Protein AF-A0AAV5ICN6-F1 (afdb_monomer)

Structure (mmCIF, N/CA/C/O backbone):
data_AF-A0AAV5ICN6-F1
#
_entry.id   AF-A0AAV5ICN6-F1
#
loop_
_atom_site.group_PDB
_atom_site.id
_atom_site.type_symbol
_atom_site.label_atom_id
_atom_site.label_alt_id
_atom_site.label_comp_id
_atom_site.label_asym_id
_atom_site.label_entity_id
_atom_site.label_seq_id
_atom_site.pdbx_PDB_ins_code
_atom_site.Cartn_x
_atom_site.Cartn_y
_atom_site.Cartn_z
_atom_site.occupancy
_atom_site.B_iso_or_equiv
_atom_site.auth_seq_id
_atom_site.auth_comp_id
_atom_site.auth_asym_id
_atom_site.auth_atom_id
_atom_site.pdbx_PDB_model_num
ATOM 1 N N . MET A 1 1 ? -4.752 30.643 5.770 1.00 39.03 1 MET A N 1
ATOM 2 C CA . MET A 1 1 ? -5.303 29.939 6.946 1.00 39.03 1 MET A CA 1
ATOM 3 C C . MET A 1 1 ? -4.880 28.474 6.846 1.00 39.03 1 MET A C 1
ATOM 5 O O . MET A 1 1 ? -5.682 27.644 6.471 1.00 39.03 1 MET A O 1
ATOM 9 N N . VAL A 1 2 ? -3.585 28.195 7.053 1.00 50.19 2 VAL A N 1
ATOM 10 C CA . VAL A 1 2 ? -2.971 26.847 7.089 1.00 50.19 2 VAL A CA 1
ATOM 11 C C . VAL A 1 2 ? -1.739 26.951 8.000 1.00 50.19 2 VAL A C 1
ATOM 13 O O . VAL A 1 2 ? -0.609 26.936 7.536 1.00 50.19 2 VAL A O 1
ATOM 16 N N . GLU A 1 3 ? -1.948 27.213 9.290 1.00 49.78 3 GLU A N 1
ATOM 17 C CA . GLU A 1 3 ? -0.859 27.206 10.292 1.00 49.78 3 GLU A CA 1
ATOM 18 C C . GLU A 1 3 ? -1.338 26.852 11.714 1.00 49.78 3 GLU A C 1
ATOM 20 O O . GLU A 1 3 ? -0.599 27.017 12.678 1.00 49.78 3 GLU A O 1
ATOM 25 N N . LYS A 1 4 ? -2.567 26.344 11.882 1.00 46.09 4 LYS A N 1
ATOM 26 C CA . LYS A 1 4 ? -3.175 26.140 13.209 1.00 46.09 4 LYS A CA 1
ATOM 27 C C . LYS A 1 4 ? -3.494 24.691 13.586 1.00 46.09 4 LYS A C 1
ATOM 29 O O . LYS A 1 4 ? -4.212 24.487 14.549 1.00 46.09 4 LYS A O 1
ATOM 34 N N . ASP A 1 5 ? -2.846 23.721 12.942 1.00 49.19 5 ASP A N 1
ATOM 35 C CA . ASP A 1 5 ? -2.985 22.289 13.271 1.00 49.19 5 ASP A CA 1
ATOM 36 C C . ASP A 1 5 ? -1.665 21.684 13.785 1.00 49.19 5 ASP A C 1
ATOM 38 O O . ASP A 1 5 ? -1.265 20.585 13.416 1.00 49.19 5 ASP A O 1
ATOM 42 N N . LYS A 1 6 ? -0.924 22.433 14.612 1.00 50.06 6 LYS A N 1
ATOM 43 C CA . LYS A 1 6 ? 0.274 21.931 15.321 1.00 50.06 6 LYS A CA 1
ATOM 44 C C . LYS A 1 6 ? 0.064 21.770 16.831 1.00 50.06 6 LYS A C 1
ATOM 46 O O . LYS A 1 6 ? 1.026 21.508 17.545 1.00 50.06 6 LYS A O 1
ATOM 51 N N . ALA A 1 7 ? -1.159 21.966 17.320 1.00 49.81 7 ALA A N 1
ATOM 52 C CA . ALA A 1 7 ? -1.429 22.124 18.749 1.00 49.81 7 ALA A CA 1
ATOM 53 C C . ALA A 1 7 ? -2.117 20.926 19.426 1.00 49.81 7 ALA A C 1
ATOM 55 O O . ALA A 1 7 ? -2.397 21.027 20.614 1.00 49.81 7 ALA A O 1
ATOM 56 N N . ASP A 1 8 ? -2.358 19.811 18.728 1.00 50.62 8 ASP A N 1
ATOM 57 C CA . ASP A 1 8 ? -3.061 18.656 19.312 1.00 50.62 8 ASP A CA 1
ATOM 58 C C . ASP A 1 8 ? -2.455 17.312 18.880 1.00 50.62 8 ASP A C 1
ATOM 60 O O . ASP A 1 8 ? -3.113 16.443 18.321 1.00 50.62 8 ASP A O 1
ATOM 64 N N . LEU A 1 9 ? -1.147 17.148 19.090 1.00 53.75 9 LEU A N 1
ATOM 65 C CA . LEU A 1 9 ? -0.503 15.836 19.022 1.00 53.75 9 LEU A CA 1
ATOM 66 C C . LEU A 1 9 ? 0.245 15.599 20.341 1.00 53.75 9 LEU A C 1
ATOM 68 O O . LEU A 1 9 ? 1.081 16.428 20.719 1.00 53.75 9 LEU A O 1
ATOM 72 N N . PRO A 1 10 ? -0.047 14.511 21.078 1.00 51.59 10 PRO A N 1
ATOM 73 C CA . PRO A 1 10 ? 0.563 14.248 22.374 1.00 51.59 10 PRO A CA 1
ATOM 74 C C . PRO A 1 10 ? 2.083 14.114 22.226 1.00 51.59 10 PRO A C 1
ATOM 76 O O . PRO A 1 10 ? 2.591 13.359 21.396 1.00 51.59 10 PRO A O 1
ATOM 79 N N . ALA A 1 11 ? 2.823 14.829 23.075 1.00 54.53 11 ALA A N 1
ATOM 80 C CA . ALA A 1 11 ? 4.281 15.010 23.034 1.00 54.53 11 ALA A CA 1
ATOM 81 C C . ALA A 1 11 ? 5.140 13.718 23.095 1.00 54.53 11 ALA A C 1
ATOM 83 O O . ALA A 1 11 ? 6.366 13.791 23.100 1.00 54.53 11 ALA A O 1
ATOM 84 N N . GLY A 1 12 ? 4.526 12.530 23.130 1.00 51.59 12 GLY A N 1
ATOM 85 C CA . GLY A 1 12 ? 5.187 11.222 23.107 1.00 51.59 12 GLY A CA 1
ATOM 86 C C . GLY A 1 12 ? 5.379 10.602 21.715 1.00 51.59 12 GLY A C 1
ATOM 87 O O . GLY A 1 12 ? 6.011 9.548 21.609 1.00 51.59 12 GLY A O 1
ATOM 88 N N . GLU A 1 13 ? 4.855 11.208 20.643 1.00 51.81 13 GLU A N 1
ATOM 89 C CA . GLU A 1 13 ? 4.946 10.643 19.285 1.00 51.81 13 GLU A CA 1
ATOM 90 C C . GLU A 1 13 ? 6.238 11.038 18.537 1.00 51.81 13 GLU A C 1
ATOM 92 O O . GLU A 1 13 ? 6.748 10.273 17.715 1.00 51.81 13 GLU A O 1
ATOM 97 N N . PHE A 1 14 ? 6.884 12.139 18.939 1.00 51.06 14 PHE A N 1
ATOM 98 C CA . PHE A 1 14 ? 8.232 12.537 18.506 1.00 51.06 14 PHE A CA 1
ATOM 99 C C . PHE A 1 14 ? 9.342 11.809 19.282 1.00 51.06 14 PHE A C 1
ATOM 101 O O . PHE A 1 14 ? 10.327 12.412 19.701 1.00 51.06 14 PHE A O 1
ATOM 108 N N . ARG A 1 15 ? 9.227 10.491 19.485 1.00 57.59 15 ARG A N 1
ATOM 109 C CA . ARG A 1 15 ? 10.376 9.706 19.961 1.00 57.59 15 ARG A CA 1
ATOM 110 C C . ARG A 1 15 ? 11.463 9.781 18.894 1.00 57.59 15 ARG A C 1
ATOM 112 O O . ARG A 1 15 ? 11.335 9.160 17.839 1.00 57.59 15 ARG A O 1
ATOM 119 N N . GLU A 1 16 ? 12.530 10.529 19.163 1.00 58.53 16 GLU A N 1
ATOM 120 C CA . GLU A 1 16 ? 13.678 10.744 18.266 1.00 58.53 16 GLU A CA 1
ATOM 121 C C . GLU A 1 16 ? 14.218 9.433 17.674 1.00 58.53 16 GLU A C 1
ATOM 123 O O . GLU A 1 16 ? 14.696 9.390 16.541 1.00 58.53 16 GLU A O 1
ATOM 128 N N . GLU A 1 17 ? 14.054 8.327 18.398 1.00 61.25 17 GLU A N 1
ATOM 129 C CA . GLU A 1 17 ? 14.378 6.973 17.962 1.00 61.25 17 GLU A CA 1
ATOM 130 C C . GLU A 1 17 ? 13.564 6.494 16.746 1.00 61.25 17 GLU A C 1
ATOM 132 O O . GLU A 1 17 ? 14.136 5.928 15.809 1.00 61.25 17 GLU A O 1
ATOM 137 N N . LYS A 1 18 ? 12.245 6.744 16.713 1.00 58.16 18 LYS A N 1
ATOM 138 C CA . LYS A 1 18 ? 11.379 6.390 15.574 1.00 58.16 18 LYS A CA 1
ATOM 139 C C . LYS A 1 18 ? 11.682 7.270 14.363 1.00 58.16 18 LYS A C 1
ATOM 141 O O . LYS A 1 18 ? 11.804 6.755 13.251 1.00 58.16 18 LYS A O 1
ATOM 146 N N . LEU A 1 19 ? 11.909 8.563 14.592 1.00 62.09 19 LEU A N 1
ATOM 147 C CA . LEU A 1 19 ? 12.282 9.524 13.549 1.00 62.09 19 LEU A CA 1
ATOM 148 C C . LEU A 1 19 ? 13.636 9.172 12.922 1.00 62.09 19 LEU A C 1
ATOM 150 O O . LEU A 1 19 ? 13.779 9.157 11.701 1.00 62.09 19 LEU A O 1
ATOM 154 N N . ARG A 1 20 ? 14.630 8.806 13.740 1.00 71.81 20 ARG A N 1
ATOM 155 C CA . ARG A 1 20 ? 15.963 8.413 13.264 1.00 71.81 20 ARG A CA 1
ATOM 156 C C . ARG A 1 20 ? 15.941 7.078 12.517 1.00 71.81 20 ARG A C 1
ATOM 158 O O . ARG A 1 20 ? 16.687 6.917 11.547 1.00 71.81 20 ARG A O 1
ATOM 165 N N . LYS A 1 21 ? 15.074 6.140 12.916 1.00 71.44 21 LYS A N 1
ATOM 166 C CA . LYS A 1 21 ? 14.891 4.854 12.223 1.00 71.44 21 LYS A CA 1
ATOM 167 C C . LYS A 1 21 ? 14.229 5.042 10.857 1.00 71.44 21 LYS A C 1
ATOM 169 O O . LYS A 1 21 ? 14.763 4.548 9.866 1.00 71.44 21 LYS A O 1
ATOM 174 N N . ALA A 1 22 ? 13.140 5.811 10.791 1.00 77.06 22 ALA A N 1
ATOM 175 C CA . ALA A 1 22 ? 12.478 6.151 9.533 1.00 77.06 22 ALA A CA 1
ATOM 176 C C . ALA A 1 22 ? 13.422 6.922 8.597 1.00 77.06 22 ALA A C 1
ATOM 178 O O . ALA A 1 22 ? 13.591 6.547 7.440 1.00 77.06 22 ALA A O 1
ATOM 179 N N . ARG A 1 23 ? 14.138 7.927 9.120 1.00 76.06 23 ARG A N 1
ATOM 180 C CA . ARG A 1 23 ? 15.116 8.719 8.360 1.00 76.06 23 ARG A CA 1
ATOM 181 C C . ARG A 1 23 ? 16.223 7.857 7.758 1.00 76.06 23 ARG A C 1
ATOM 183 O O . ARG A 1 23 ? 16.515 7.983 6.575 1.00 76.06 23 ARG A O 1
ATOM 190 N N . THR A 1 24 ? 16.834 6.973 8.544 1.00 79.00 24 THR A N 1
ATOM 191 C CA . THR A 1 24 ? 17.915 6.104 8.045 1.00 79.00 24 THR A CA 1
ATOM 192 C C . THR A 1 24 ? 17.403 5.120 6.993 1.00 79.00 24 THR A C 1
ATOM 194 O O . THR A 1 24 ? 18.091 4.862 6.008 1.00 79.00 24 THR A O 1
ATOM 197 N N . TRP A 1 25 ? 16.186 4.600 7.168 1.00 82.88 25 TRP A N 1
ATOM 198 C CA . TRP A 1 25 ? 15.559 3.702 6.199 1.00 82.88 25 TRP A CA 1
ATOM 199 C C . TRP A 1 25 ? 15.272 4.411 4.870 1.00 82.88 25 TRP A C 1
ATOM 201 O O . TRP A 1 25 ? 15.676 3.913 3.820 1.00 82.88 25 TRP A O 1
ATOM 211 N N . ILE A 1 26 ? 14.685 5.611 4.924 1.00 85.81 26 ILE A N 1
ATOM 212 C CA . ILE A 1 26 ? 14.414 6.444 3.745 1.00 85.81 26 ILE A CA 1
ATOM 213 C C . ILE A 1 26 ? 15.715 6.833 3.047 1.00 85.81 26 ILE A C 1
ATOM 215 O O . ILE A 1 26 ? 15.797 6.724 1.833 1.00 85.81 26 ILE A O 1
ATOM 219 N N . ILE A 1 27 ? 16.752 7.248 3.781 1.00 85.81 27 ILE A N 1
ATOM 220 C CA . ILE A 1 27 ? 18.037 7.632 3.175 1.00 85.81 27 ILE A CA 1
ATOM 221 C C . ILE A 1 27 ? 18.699 6.429 2.500 1.00 85.81 27 ILE A C 1
ATOM 223 O O . ILE A 1 27 ? 19.213 6.557 1.395 1.00 85.81 27 ILE A O 1
ATOM 227 N N . LYS A 1 28 ? 18.669 5.249 3.126 1.00 85.06 28 LYS A N 1
ATOM 228 C CA . LYS A 1 28 ? 19.286 4.037 2.573 1.00 85.06 28 LYS A CA 1
ATOM 229 C C . LYS A 1 28 ? 18.591 3.572 1.289 1.00 85.06 28 LYS A C 1
ATOM 231 O O . LYS A 1 28 ? 19.271 3.278 0.308 1.00 85.06 28 LYS A O 1
ATOM 236 N N . TRP A 1 29 ? 17.258 3.551 1.273 1.00 89.06 29 TRP A N 1
ATOM 237 C CA . TRP A 1 29 ? 16.484 3.212 0.075 1.00 89.06 29 TRP A CA 1
ATOM 238 C C . TRP A 1 29 ? 16.510 4.321 -0.977 1.00 89.06 29 TRP A C 1
ATOM 240 O O . TRP A 1 29 ? 16.691 4.041 -2.158 1.00 89.06 29 TRP A O 1
ATOM 250 N N . GLY A 1 30 ? 16.404 5.577 -0.553 1.00 87.38 30 GLY A N 1
ATOM 251 C CA . GLY A 1 30 ? 16.439 6.754 -1.414 1.00 87.38 30 GLY A CA 1
ATOM 252 C C . GLY A 1 30 ? 17.782 6.931 -2.115 1.00 87.38 30 GLY A C 1
ATOM 253 O O . GLY A 1 30 ? 17.807 7.245 -3.301 1.00 87.38 30 GLY A O 1
ATOM 254 N N . LEU A 1 31 ? 18.902 6.657 -1.438 1.00 89.12 31 LEU A N 1
ATOM 255 C CA . LEU A 1 31 ? 20.230 6.699 -2.052 1.00 89.12 31 LEU A CA 1
ATOM 256 C C . LEU A 1 31 ? 20.402 5.584 -3.092 1.00 89.12 31 LEU A C 1
ATOM 258 O O . LEU A 1 31 ? 20.880 5.848 -4.193 1.00 89.12 31 LEU A O 1
ATOM 262 N N . GLY A 1 32 ? 19.960 4.362 -2.777 1.00 89.62 32 GLY A N 1
ATOM 263 C CA . GLY A 1 32 ? 19.968 3.248 -3.729 1.00 89.62 32 GLY A CA 1
ATOM 264 C C . GLY A 1 32 ? 19.102 3.531 -4.959 1.00 89.62 32 GLY A C 1
ATOM 265 O O . GLY A 1 32 ? 19.545 3.335 -6.088 1.00 89.62 32 GLY A O 1
ATOM 266 N N . PHE A 1 33 ? 17.901 4.072 -4.749 1.00 89.38 33 PHE A N 1
ATOM 267 C CA . PHE A 1 33 ? 16.998 4.478 -5.822 1.00 89.38 33 PHE A CA 1
ATOM 268 C C . PHE A 1 33 ? 17.572 5.622 -6.665 1.00 89.38 33 PHE A C 1
ATOM 270 O O . PHE A 1 33 ? 17.484 5.584 -7.887 1.00 89.38 33 PHE A O 1
ATOM 277 N N . THR A 1 34 ? 18.230 6.600 -6.038 1.00 88.88 34 THR A N 1
ATOM 278 C CA . THR A 1 34 ? 18.890 7.706 -6.748 1.00 88.88 34 THR A CA 1
ATOM 279 C C . THR A 1 34 ? 20.013 7.190 -7.643 1.00 88.88 34 THR A C 1
ATOM 281 O O . THR A 1 34 ? 20.084 7.571 -8.804 1.00 88.88 34 THR A O 1
ATOM 284 N N . ILE A 1 35 ? 20.858 6.280 -7.149 1.00 88.75 35 ILE A N 1
ATOM 285 C CA . ILE A 1 35 ? 21.904 5.642 -7.963 1.00 88.75 35 ILE A CA 1
ATOM 286 C C . ILE A 1 35 ? 21.277 4.861 -9.127 1.00 88.75 35 ILE A C 1
ATOM 288 O O . ILE A 1 35 ? 21.738 4.958 -10.263 1.00 88.75 35 ILE A O 1
ATOM 292 N N . LEU A 1 36 ? 20.198 4.122 -8.869 1.00 89.31 36 LEU A N 1
ATOM 293 C CA . LEU A 1 36 ? 19.496 3.354 -9.891 1.00 89.31 36 LEU A CA 1
ATOM 294 C C . LEU A 1 36 ? 18.894 4.259 -10.979 1.00 89.31 36 LEU A C 1
ATOM 296 O O . LEU A 1 36 ? 19.062 3.981 -12.160 1.00 89.31 36 LEU A O 1
ATOM 300 N N . ILE A 1 37 ? 18.259 5.370 -10.612 1.00 88.50 37 ILE A N 1
ATOM 301 C CA . ILE A 1 37 ? 17.645 6.301 -11.571 1.00 88.50 37 ILE A CA 1
ATOM 302 C C . ILE A 1 37 ? 18.677 7.177 -12.290 1.00 88.50 37 ILE A C 1
ATOM 304 O O . ILE A 1 37 ? 18.506 7.484 -13.461 1.00 88.50 37 ILE A O 1
ATOM 308 N N . VAL A 1 38 ? 19.752 7.600 -11.628 1.00 89.25 38 VAL A N 1
ATOM 309 C CA . VAL A 1 38 ? 20.719 8.539 -12.226 1.00 89.25 38 VAL A CA 1
ATOM 310 C C . VAL A 1 38 ? 21.813 7.819 -13.008 1.00 89.25 38 VAL A C 1
ATOM 312 O O . VAL A 1 38 ? 22.362 8.392 -13.941 1.00 89.25 38 VAL A O 1
ATOM 315 N N . ILE A 1 39 ? 22.144 6.578 -12.649 1.00 86.44 39 ILE A N 1
ATOM 316 C CA . ILE A 1 39 ? 23.240 5.831 -13.280 1.00 86.44 39 ILE A CA 1
ATOM 317 C C . ILE A 1 39 ? 22.692 4.648 -14.068 1.00 86.44 39 ILE A C 1
ATOM 319 O O . ILE A 1 39 ? 22.917 4.561 -15.273 1.00 86.44 39 ILE A O 1
ATOM 323 N N . LEU A 1 40 ? 21.954 3.745 -13.415 1.00 85.75 40 LEU A N 1
ATOM 324 C CA . LEU A 1 40 ? 21.502 2.503 -14.051 1.00 85.75 40 LEU A CA 1
ATOM 325 C C . LEU A 1 40 ? 20.494 2.782 -15.175 1.00 85.75 40 LEU A C 1
ATOM 327 O O . LEU A 1 40 ? 20.604 2.211 -16.255 1.00 85.75 40 LEU A O 1
ATOM 331 N N . TRP A 1 41 ? 19.545 3.687 -14.937 1.00 85.06 41 TRP A N 1
ATOM 332 C CA . TRP A 1 41 ? 18.503 4.043 -15.894 1.00 85.06 41 TRP A CA 1
ATOM 333 C C . TRP A 1 41 ? 19.060 4.650 -17.188 1.00 85.06 41 TRP A C 1
ATOM 335 O O . TRP A 1 41 ? 18.788 4.079 -18.242 1.00 85.06 41 TRP A O 1
ATOM 345 N N . PRO A 1 42 ? 19.887 5.720 -17.177 1.00 81.31 42 PRO A N 1
ATOM 346 C CA . PRO A 1 42 ? 20.477 6.217 -18.413 1.00 81.31 42 PRO A CA 1
ATOM 347 C C . PRO A 1 42 ? 21.339 5.160 -19.100 1.00 81.31 42 PRO A C 1
ATOM 349 O O . PRO A 1 42 ? 21.259 5.039 -20.315 1.00 81.31 42 PRO A O 1
ATOM 352 N N . LEU A 1 43 ? 22.072 4.323 -18.357 1.00 79.94 43 LEU A N 1
ATOM 353 C CA . LEU A 1 43 ? 22.865 3.237 -18.939 1.00 79.94 43 LEU A CA 1
ATOM 354 C C . LEU A 1 43 ? 22.007 2.164 -19.633 1.00 79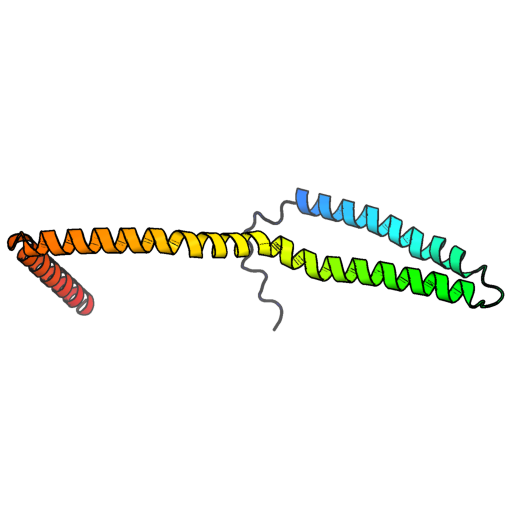.94 43 LEU A C 1
ATOM 356 O O . LEU A 1 43 ? 22.432 1.609 -20.639 1.00 79.94 43 LEU A O 1
ATOM 360 N N . LEU A 1 44 ? 20.797 1.898 -19.135 1.00 76.25 44 LEU A N 1
ATOM 361 C CA . LEU A 1 44 ? 19.804 1.030 -19.780 1.00 76.25 44 LEU A CA 1
ATOM 362 C C . LEU A 1 44 ? 19.141 1.703 -20.993 1.00 76.25 44 LEU A C 1
ATOM 364 O O . LEU A 1 44 ? 18.705 1.001 -21.904 1.00 76.25 44 LEU A O 1
ATOM 368 N N . THR A 1 45 ? 19.085 3.042 -21.026 1.00 73.31 45 THR A N 1
ATOM 369 C CA . THR A 1 45 ? 18.455 3.804 -22.121 1.00 73.31 45 THR A CA 1
ATOM 370 C C . THR A 1 45 ? 19.389 4.263 -23.240 1.00 73.31 45 THR A C 1
ATOM 372 O O . THR A 1 45 ? 18.946 4.430 -24.372 1.00 73.31 45 THR A O 1
ATOM 375 N N . LEU A 1 46 ? 20.679 4.434 -22.952 1.00 67.31 46 LEU A N 1
ATOM 376 C CA . LEU A 1 46 ? 21.709 4.856 -23.901 1.00 67.31 46 LEU A CA 1
ATOM 377 C C . LEU A 1 46 ? 22.028 3.846 -25.024 1.00 67.31 46 LEU A C 1
ATOM 379 O O . LEU A 1 46 ? 22.342 4.307 -26.118 1.00 67.31 46 LEU A O 1
ATOM 383 N N . PRO A 1 47 ? 21.958 2.507 -24.844 1.00 62.91 47 PRO A N 1
ATOM 384 C CA . PRO A 1 47 ? 22.261 1.567 -25.926 1.00 62.91 47 PRO A CA 1
ATOM 385 C C . PRO A 1 47 ? 21.144 1.445 -26.975 1.00 62.91 47 PRO A C 1
ATOM 387 O O . PRO A 1 47 ? 21.295 0.693 -27.936 1.00 62.91 47 PRO A O 1
ATOM 390 N N . ALA A 1 48 ? 20.038 2.184 -26.844 1.00 61.31 48 ALA A N 1
ATOM 391 C CA . ALA A 1 48 ? 18.997 2.253 -27.864 1.00 61.31 48 ALA A CA 1
ATOM 392 C C . ALA A 1 48 ? 19.425 3.190 -29.013 1.00 61.31 48 ALA A C 1
ATOM 394 O O . ALA A 1 48 ? 18.891 4.282 -29.174 1.00 61.31 48 ALA A O 1
ATO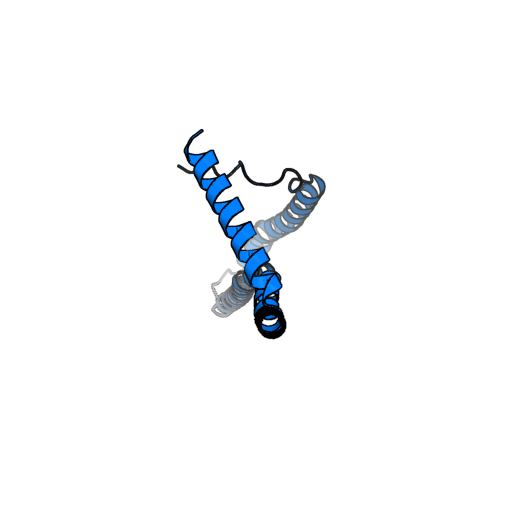M 395 N N . GLY A 1 49 ? 20.420 2.772 -29.801 1.00 63.84 49 GLY A N 1
ATOM 396 C CA . GLY A 1 49 ? 20.854 3.499 -31.001 1.00 63.84 49 GLY A CA 1
ATOM 397 C C . GLY A 1 49 ? 19.755 3.601 -32.069 1.00 63.84 49 GLY A C 1
ATOM 398 O O . GLY A 1 49 ? 19.601 4.650 -32.685 1.00 63.84 49 GLY A O 1
ATOM 399 N N . GLU A 1 50 ? 18.937 2.552 -32.230 1.00 67.19 50 GLU A N 1
ATOM 400 C CA . GLU A 1 50 ? 17.725 2.560 -33.059 1.00 67.19 50 GLU A CA 1
ATOM 401 C C . GLU A 1 50 ? 16.512 2.163 -32.209 1.00 67.19 50 GLU A C 1
ATOM 403 O O . GLU A 1 50 ? 16.503 1.124 -31.542 1.00 67.19 50 GLU A O 1
ATOM 408 N N . PHE A 1 51 ? 15.480 3.006 -32.201 1.00 65.69 51 PHE A N 1
ATOM 409 C CA . PHE A 1 51 ? 14.270 2.796 -31.411 1.00 65.69 51 PHE A CA 1
ATOM 410 C C . PHE A 1 51 ? 13.465 1.611 -31.967 1.00 65.69 51 PHE A C 1
ATOM 412 O O . PHE A 1 51 ? 12.693 1.747 -32.914 1.00 65.69 51 PHE A O 1
ATOM 419 N N . ASN A 1 52 ? 13.660 0.429 -31.383 1.00 77.56 52 ASN A N 1
ATOM 420 C CA . ASN A 1 52 ? 12.959 -0.793 -31.771 1.00 77.56 52 ASN A CA 1
ATOM 421 C C . ASN A 1 52 ? 11.663 -0.970 -30.954 1.00 77.56 52 ASN A C 1
ATOM 423 O O . ASN A 1 52 ? 11.617 -0.699 -29.751 1.00 77.56 52 ASN A O 1
ATOM 427 N N . LEU A 1 53 ? 10.621 -1.508 -31.589 1.00 79.12 53 LEU A N 1
ATOM 428 C CA . LEU A 1 53 ? 9.350 -1.884 -30.966 1.00 79.12 53 LEU A CA 1
ATOM 429 C C . LEU A 1 53 ? 9.539 -2.807 -29.743 1.00 79.12 53 LEU A C 1
ATOM 431 O O . LEU A 1 53 ? 8.825 -2.683 -28.747 1.00 79.12 53 LEU A O 1
ATOM 435 N N . GLY A 1 54 ? 10.532 -3.703 -29.779 1.00 81.69 54 GLY A N 1
ATOM 436 C CA . GLY A 1 54 ? 10.862 -4.585 -28.649 1.00 81.69 54 GLY A CA 1
ATOM 437 C C . GLY A 1 54 ? 11.328 -3.830 -27.396 1.00 81.69 54 GLY A C 1
ATOM 438 O O . GLY A 1 54 ? 10.971 -4.184 -26.277 1.00 81.69 54 GLY A O 1
ATOM 439 N N . TYR A 1 55 ? 12.068 -2.737 -27.578 1.00 82.00 55 TYR A N 1
ATOM 440 C CA . TYR A 1 55 ? 12.544 -1.905 -26.475 1.00 82.00 55 TYR A CA 1
ATOM 441 C C . TYR A 1 55 ? 11.395 -1.093 -25.858 1.00 82.00 55 TYR A C 1
ATOM 443 O O . TYR A 1 55 ? 11.243 -1.055 -24.638 1.00 82.00 55 TYR A O 1
ATOM 451 N N . PHE A 1 56 ? 10.525 -0.515 -26.692 1.00 82.69 56 PHE A N 1
ATOM 452 C CA . PHE A 1 56 ? 9.327 0.189 -26.224 1.00 82.69 56 PHE A CA 1
ATOM 453 C C . PHE A 1 56 ? 8.387 -0.726 -25.427 1.00 82.69 56 PHE A C 1
ATOM 455 O O . PHE A 1 56 ? 7.938 -0.362 -24.343 1.00 82.69 56 PHE A O 1
ATOM 462 N N . THR A 1 57 ? 8.113 -1.927 -25.939 1.00 87.62 57 THR A N 1
ATOM 463 C CA . THR A 1 57 ? 7.222 -2.890 -25.272 1.00 87.62 57 THR A CA 1
ATOM 464 C C . THR A 1 57 ? 7.790 -3.381 -23.942 1.00 87.62 57 THR A C 1
ATOM 466 O O . THR A 1 57 ? 7.039 -3.482 -22.975 1.00 87.62 57 THR A O 1
ATOM 469 N N . PHE A 1 58 ? 9.104 -3.598 -23.844 1.00 86.31 58 PHE A N 1
ATOM 470 C CA . PHE A 1 58 ? 9.767 -3.928 -22.581 1.00 86.31 58 PHE A CA 1
ATOM 471 C C . PHE A 1 58 ? 9.541 -2.848 -21.510 1.00 86.31 58 PHE A C 1
ATOM 473 O O . PHE A 1 58 ? 9.080 -3.154 -20.409 1.00 86.31 58 PHE A O 1
ATOM 480 N N . TRP A 1 59 ? 9.782 -1.576 -21.844 1.00 86.56 59 TRP A N 1
ATOM 481 C CA . TRP A 1 59 ? 9.540 -0.470 -20.912 1.00 86.56 59 TRP A CA 1
ATOM 482 C C . TRP A 1 59 ? 8.059 -0.272 -20.594 1.00 86.56 59 TRP A C 1
ATOM 484 O O . TRP A 1 59 ? 7.725 -0.018 -19.440 1.00 86.56 59 TRP A O 1
ATOM 494 N N . ALA A 1 60 ? 7.166 -0.454 -21.569 1.00 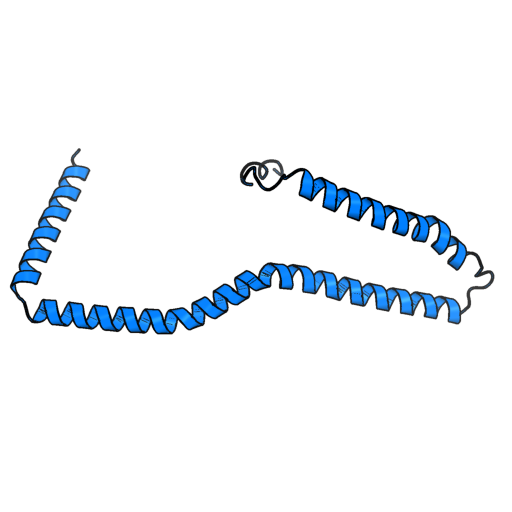90.25 60 ALA A N 1
ATOM 495 C CA . ALA A 1 60 ? 5.726 -0.377 -21.347 1.00 90.25 60 ALA A CA 1
ATOM 496 C C . ALA A 1 60 ? 5.247 -1.439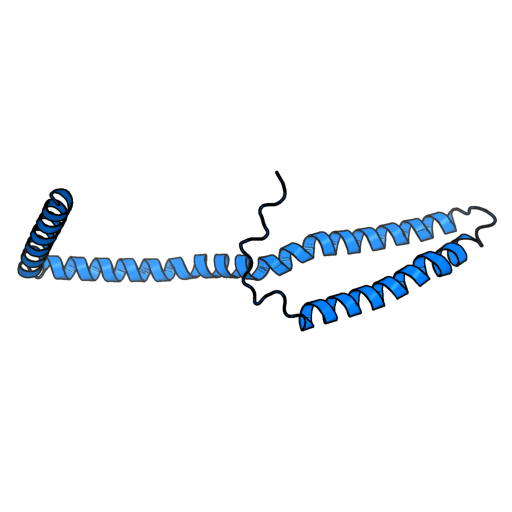 -20.342 1.00 90.25 60 ALA A C 1
ATOM 498 O O . ALA A 1 60 ? 4.492 -1.121 -19.424 1.00 90.25 60 ALA A O 1
ATOM 499 N N . VAL A 1 61 ? 5.728 -2.682 -20.458 1.00 93.81 61 VAL A N 1
ATOM 500 C CA . VAL A 1 61 ? 5.417 -3.759 -19.504 1.00 93.81 61 VAL A CA 1
ATOM 501 C C . VAL A 1 61 ? 5.943 -3.425 -18.108 1.00 93.81 61 VAL A C 1
ATOM 503 O O . VAL A 1 61 ? 5.216 -3.595 -17.128 1.00 93.81 61 VAL A O 1
ATOM 506 N N . ILE A 1 62 ? 7.168 -2.895 -18.006 1.00 91.50 62 ILE A N 1
ATOM 507 C CA . ILE A 1 62 ? 7.737 -2.433 -16.733 1.00 91.50 62 ILE A CA 1
ATOM 508 C C . ILE A 1 62 ? 6.852 -1.345 -16.117 1.00 91.50 62 ILE A C 1
ATOM 510 O O . ILE A 1 62 ? 6.486 -1.453 -14.948 1.00 91.50 62 ILE A O 1
ATOM 514 N N . SER A 1 63 ? 6.451 -0.330 -16.883 1.00 92.94 63 SER A N 1
ATOM 515 C CA . SER A 1 63 ? 5.574 0.740 -16.395 1.00 92.94 63 SER A CA 1
ATOM 516 C C . SER A 1 63 ? 4.224 0.217 -15.908 1.00 92.94 63 SER A C 1
ATOM 518 O O . SER A 1 63 ? 3.750 0.656 -14.862 1.00 92.94 63 SER A O 1
ATOM 520 N N . VAL A 1 64 ? 3.624 -0.744 -16.615 1.00 95.31 64 VAL A N 1
ATOM 521 C CA . VAL A 1 64 ? 2.369 -1.375 -16.187 1.00 95.31 64 VAL A CA 1
ATOM 522 C C . VAL A 1 64 ? 2.564 -2.141 -14.878 1.00 95.31 64 VAL A C 1
ATOM 524 O O . VAL A 1 64 ? 1.771 -1.966 -13.959 1.00 95.31 64 VAL A O 1
ATOM 527 N N . ALA A 1 65 ? 3.632 -2.931 -14.744 1.00 95.12 65 ALA A N 1
ATOM 528 C CA . ALA A 1 65 ? 3.919 -3.679 -13.519 1.00 95.12 65 ALA A CA 1
ATOM 529 C C . ALA A 1 65 ? 4.180 -2.762 -12.308 1.00 95.12 65 ALA A C 1
ATOM 531 O O . ALA A 1 65 ? 3.669 -3.004 -11.217 1.00 95.12 65 ALA A O 1
ATOM 532 N N . TRP A 1 66 ? 4.934 -1.673 -12.487 1.00 93.50 66 TRP A N 1
ATOM 533 C CA . TRP A 1 66 ? 5.146 -0.692 -11.416 1.00 93.50 66 TRP A CA 1
ATOM 534 C C . TRP A 1 66 ? 3.868 0.074 -11.072 1.00 93.50 66 TRP A C 1
ATOM 536 O O . TRP A 1 66 ? 3.603 0.327 -9.897 1.00 93.50 66 TRP A O 1
ATOM 546 N N . GLY A 1 67 ? 3.054 0.405 -12.077 1.00 95.19 67 GLY A N 1
ATOM 547 C CA . GLY A 1 67 ? 1.768 1.068 -11.887 1.00 95.19 67 GLY A CA 1
ATOM 548 C C . GLY A 1 67 ? 0.774 0.212 -11.102 1.00 95.19 67 GLY A C 1
ATOM 549 O O . GLY A 1 67 ? 0.114 0.725 -10.200 1.00 95.19 67 GLY A O 1
ATOM 550 N N . THR A 1 68 ? 0.696 -1.094 -11.378 1.00 95.75 68 THR A N 1
ATOM 551 C CA . THR A 1 68 ? -0.202 -2.004 -10.647 1.00 95.75 68 THR A CA 1
ATOM 552 C C . THR A 1 68 ? 0.233 -2.192 -9.200 1.00 95.75 68 THR A C 1
ATOM 554 O O . THR A 1 68 ? -0.607 -2.118 -8.306 1.00 95.75 68 THR A O 1
ATOM 557 N N . ILE A 1 69 ? 1.535 -2.353 -8.944 1.00 94.56 69 ILE A N 1
ATOM 558 C CA . ILE A 1 69 ? 2.073 -2.443 -7.580 1.00 94.56 69 ILE A CA 1
ATOM 559 C C . ILE A 1 69 ? 1.824 -1.133 -6.823 1.00 94.56 69 ILE A C 1
ATOM 561 O O . ILE A 1 69 ? 1.332 -1.160 -5.697 1.00 94.56 69 ILE A O 1
ATOM 565 N N . GLY A 1 70 ? 2.106 0.018 -7.442 1.00 94.06 70 GLY A N 1
ATOM 566 C CA . GLY A 1 70 ? 1.856 1.328 -6.839 1.00 94.06 70 GLY A CA 1
ATOM 567 C C . GLY A 1 70 ? 0.378 1.548 -6.515 1.00 94.06 70 GLY A C 1
ATOM 568 O O . GLY A 1 70 ? 0.046 1.971 -5.410 1.00 94.06 70 GLY A O 1
ATOM 569 N N . SER A 1 71 ? -0.516 1.188 -7.440 1.00 94.94 71 SER A N 1
ATOM 570 C CA . SER A 1 71 ? -1.965 1.249 -7.230 1.00 94.94 71 SER A CA 1
ATOM 571 C C . SER A 1 71 ? -2.407 0.353 -6.072 1.00 94.94 71 SER A C 1
ATOM 573 O O . SER A 1 71 ? -3.122 0.818 -5.186 1.00 94.94 71 SER A O 1
ATOM 575 N N . ALA A 1 72 ? -1.927 -0.892 -6.024 1.00 94.38 72 ALA A N 1
ATOM 576 C CA . ALA A 1 72 ? -2.233 -1.813 -4.938 1.00 94.38 72 ALA A CA 1
ATOM 577 C C . ALA A 1 72 ? -1.766 -1.273 -3.579 1.00 94.38 72 ALA A C 1
ATOM 579 O O . ALA A 1 72 ? -2.512 -1.360 -2.612 1.00 94.38 72 ALA A O 1
ATOM 580 N N . VAL A 1 73 ? -0.575 -0.669 -3.498 1.00 94.19 73 VAL A N 1
ATOM 581 C CA . VAL A 1 73 ? -0.055 -0.079 -2.252 1.00 94.19 73 VAL A CA 1
ATOM 582 C C . VAL A 1 73 ? -0.875 1.136 -1.815 1.00 94.19 73 VAL A C 1
ATOM 584 O O . VAL A 1 73 ? -1.220 1.229 -0.642 1.00 94.19 73 VAL A O 1
ATOM 587 N N . ILE A 1 74 ? -1.228 2.039 -2.736 1.00 91.38 74 ILE A N 1
ATOM 588 C CA . ILE A 1 74 ? -2.052 3.224 -2.430 1.00 91.38 74 ILE A CA 1
ATOM 589 C C . ILE A 1 74 ? -3.435 2.819 -1.909 1.00 91.38 74 ILE A C 1
ATOM 591 O O . ILE A 1 74 ? -3.983 3.500 -1.049 1.00 91.38 74 ILE A O 1
ATOM 595 N N . ILE A 1 75 ? -3.988 1.709 -2.403 1.00 92.25 75 ILE A N 1
ATOM 596 C CA . ILE A 1 75 ? -5.267 1.166 -1.931 1.00 92.25 75 ILE A CA 1
ATOM 597 C C . ILE A 1 75 ? -5.090 0.416 -0.602 1.00 92.25 75 ILE A C 1
ATOM 599 O O . ILE A 1 75 ? -5.878 0.598 0.319 1.00 92.25 75 ILE A O 1
ATOM 603 N N . ALA A 1 76 ? -4.065 -0.428 -0.478 1.00 89.56 76 ALA A N 1
ATOM 604 C CA . ALA A 1 76 ? -3.887 -1.308 0.675 1.00 89.56 76 ALA A CA 1
ATOM 605 C C . ALA A 1 76 ? -3.407 -0.577 1.935 1.00 89.56 76 ALA A C 1
ATOM 607 O O . ALA A 1 76 ? -3.803 -0.953 3.033 1.00 89.56 76 ALA A O 1
ATOM 608 N N . LEU A 1 77 ? -2.576 0.459 1.805 1.00 89.31 77 LEU A N 1
ATOM 609 C CA . LEU A 1 77 ? -2.035 1.205 2.944 1.00 89.31 77 LEU A CA 1
ATOM 610 C C . LEU A 1 77 ? -3.135 1.830 3.829 1.00 89.31 77 LEU A C 1
ATOM 612 O O . LEU A 1 77 ? -3.150 1.518 5.020 1.00 89.31 77 LEU A O 1
ATOM 616 N N . PRO A 1 78 ? -4.101 2.607 3.295 1.00 86.06 78 PRO A N 1
ATOM 617 C CA . PRO A 1 78 ? -5.199 3.131 4.108 1.00 86.06 78 PRO A CA 1
ATOM 618 C C . PRO A 1 78 ? -6.123 2.026 4.639 1.00 86.06 78 PRO A C 1
ATOM 620 O O . PRO A 1 78 ? -6.680 2.171 5.725 1.00 86.06 78 PRO A O 1
ATOM 623 N N . LEU A 1 79 ? -6.277 0.908 3.916 1.00 85.25 79 LEU A N 1
ATOM 624 C CA . LEU A 1 79 ? -7.091 -0.226 4.367 1.00 85.25 79 LEU A CA 1
ATOM 625 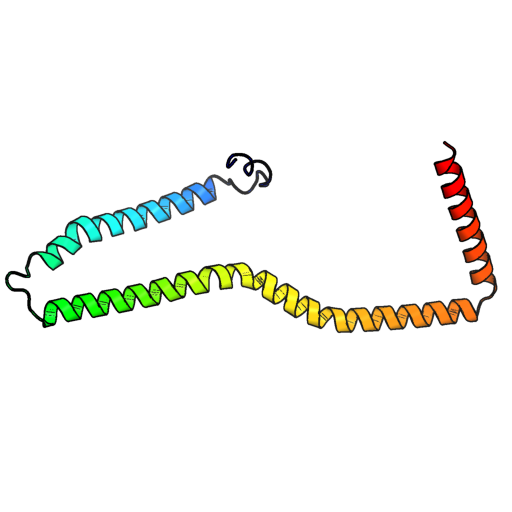C C . LEU A 1 79 ? -6.476 -0.949 5.568 1.00 85.25 79 LEU A C 1
ATOM 627 O O . LEU A 1 79 ? -7.204 -1.304 6.488 1.00 85.25 79 LEU A O 1
ATOM 631 N N . VAL A 1 80 ? -5.157 -1.163 5.569 1.00 84.19 80 VAL A N 1
ATOM 632 C CA . VAL A 1 80 ? -4.447 -1.802 6.688 1.00 84.19 80 VAL A CA 1
ATOM 633 C C . VAL A 1 80 ? -4.467 -0.903 7.920 1.00 84.19 80 VAL A C 1
ATOM 635 O O . VAL A 1 80 ? -4.731 -1.392 9.013 1.00 84.19 80 VAL A O 1
ATOM 638 N N . GLU A 1 81 ? -4.245 0.401 7.751 1.00 79.75 81 GLU A N 1
ATOM 639 C CA . GLU A 1 81 ? -4.319 1.368 8.853 1.00 79.75 81 GLU A CA 1
ATOM 640 C C . GLU A 1 81 ? -5.738 1.463 9.438 1.00 79.75 81 GLU A C 1
ATOM 642 O O . GLU A 1 81 ? -5.914 1.541 10.649 1.00 79.75 81 GLU A O 1
ATOM 647 N N . SER A 1 82 ? -6.763 1.362 8.590 1.00 81.06 82 SER A N 1
ATOM 648 C CA . SER A 1 82 ? -8.167 1.407 9.020 1.00 81.06 82 SER A CA 1
ATOM 649 C C . SER A 1 82 ? -8.714 0.058 9.511 1.00 81.06 82 SER A C 1
ATOM 651 O O . SER A 1 82 ? -9.856 -0.003 9.968 1.00 81.06 82 SER A O 1
ATOM 653 N N . TRP A 1 83 ? -7.946 -1.034 9.419 1.00 81.25 83 TRP A N 1
ATOM 654 C CA . TRP A 1 83 ? -8.433 -2.389 9.706 1.00 81.25 83 TRP A CA 1
ATOM 655 C C . TRP A 1 83 ? -8.821 -2.588 11.175 1.00 81.25 83 TRP A C 1
ATOM 657 O O . TRP A 1 83 ? -9.793 -3.284 11.460 1.00 81.25 83 TRP A O 1
ATOM 667 N N . GLU A 1 84 ? -8.107 -1.943 12.103 1.00 79.69 84 GLU A N 1
ATOM 668 C CA . GLU A 1 84 ? -8.428 -1.990 13.536 1.00 79.69 84 GLU A CA 1
ATOM 669 C C . GLU A 1 84 ? -9.800 -1.361 13.814 1.00 79.69 84 GLU A C 1
ATOM 671 O O . GLU A 1 84 ? -10.639 -1.977 14.465 1.00 79.69 84 GLU A O 1
ATOM 676 N N . ILE A 1 85 ? -10.086 -0.203 13.209 1.00 78.56 85 ILE A N 1
ATOM 677 C CA . ILE A 1 85 ? -11.379 0.483 13.353 1.00 78.56 85 ILE A CA 1
ATOM 678 C C . ILE A 1 85 ? -12.509 -0.328 12.714 1.00 78.56 85 ILE A C 1
ATOM 680 O O . ILE A 1 85 ? -13.590 -0.455 13.286 1.00 78.56 85 ILE A O 1
ATOM 684 N N . ILE A 1 86 ? -12.269 -0.905 11.536 1.00 81.56 86 ILE A N 1
ATOM 685 C CA . ILE A 1 86 ? -13.254 -1.756 10.857 1.00 81.56 86 ILE A CA 1
ATOM 686 C C . ILE A 1 86 ? -13.582 -2.979 11.721 1.00 81.56 86 ILE A C 1
ATOM 688 O O . ILE A 1 86 ? -14.752 -3.338 11.857 1.00 81.56 86 ILE A O 1
ATOM 692 N N . ASN A 1 87 ? -12.571 -3.596 12.333 1.00 81.50 87 ASN A N 1
ATOM 693 C CA . ASN A 1 87 ? -12.751 -4.740 13.216 1.00 81.50 87 ASN A CA 1
ATOM 694 C C . ASN A 1 87 ? -13.494 -4.363 14.506 1.00 81.50 87 ASN A C 1
ATOM 696 O O . ASN A 1 87 ? -14.396 -5.093 14.908 1.00 81.50 87 ASN A O 1
ATOM 700 N N . ASP A 1 88 ? -13.185 -3.212 15.102 1.00 80.75 88 ASP A N 1
ATOM 701 C CA . ASP A 1 88 ? -13.871 -2.705 16.294 1.00 80.75 88 ASP A CA 1
ATOM 702 C C . ASP A 1 88 ? -15.341 -2.380 16.021 1.00 80.75 88 ASP A C 1
ATOM 704 O O . ASP A 1 88 ? -16.205 -2.702 16.833 1.00 80.75 88 ASP A O 1
ATOM 708 N N . VAL A 1 89 ? -15.665 -1.815 14.855 1.00 82.75 89 VAL A N 1
ATOM 709 C CA . VAL A 1 89 ? -17.057 -1.591 14.435 1.00 82.75 89 VAL A CA 1
ATOM 710 C C . VAL A 1 89 ? -17.777 -2.920 14.198 1.00 82.75 89 VAL A C 1
ATOM 712 O O . VAL A 1 89 ? -18.923 -3.079 14.616 1.00 82.75 89 VAL A O 1
ATOM 715 N N . CYS A 1 90 ? -17.116 -3.899 13.577 1.00 79.25 90 CYS A N 1
ATOM 716 C CA . CYS A 1 90 ? -17.696 -5.221 13.330 1.00 79.25 90 CYS A CA 1
ATOM 717 C C . CYS A 1 90 ? -17.952 -5.990 14.641 1.00 79.25 90 CYS A C 1
ATOM 719 O O . CYS A 1 90 ? -19.033 -6.544 14.847 1.00 79.25 90 CYS A O 1
ATOM 721 N N . LEU A 1 91 ? -16.982 -5.974 15.561 1.00 77.69 91 LEU A N 1
ATOM 722 C CA . LEU A 1 91 ? -17.101 -6.545 16.906 1.00 77.69 91 LEU A CA 1
ATOM 723 C C . LEU A 1 91 ? -18.121 -5.792 17.758 1.00 77.69 91 LEU A C 1
ATOM 725 O O . LEU A 1 91 ? -18.869 -6.419 18.508 1.00 77.69 91 LEU A O 1
ATOM 729 N N . GLY A 1 92 ? -18.166 -4.467 17.636 1.00 78.50 92 GLY A N 1
ATOM 730 C CA . GLY A 1 92 ? -19.123 -3.600 18.307 1.00 78.50 92 GLY A CA 1
ATOM 731 C C . GLY A 1 92 ? -20.548 -3.899 17.864 1.00 78.50 92 GLY A C 1
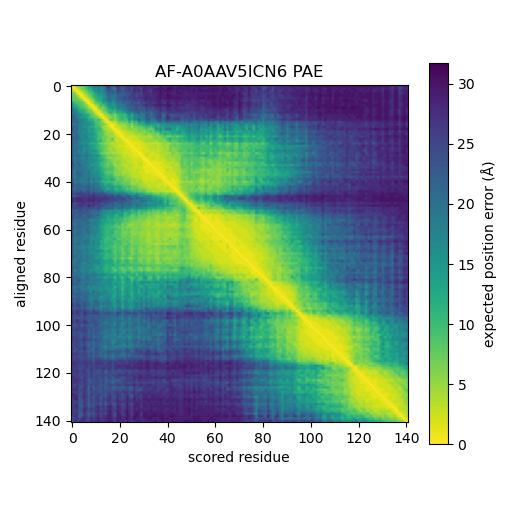ATOM 732 O O . GLY A 1 92 ? -21.406 -4.096 18.716 1.00 78.50 92 GLY A O 1
ATOM 733 N N . MET A 1 93 ? -20.785 -4.040 16.557 1.00 77.75 93 MET A N 1
ATOM 734 C CA . MET A 1 93 ? -22.082 -4.433 15.998 1.00 77.75 93 MET A CA 1
ATOM 735 C C . MET A 1 93 ? -22.534 -5.801 16.529 1.00 77.75 93 MET A C 1
ATOM 737 O O . MET A 1 93 ? -23.666 -5.930 16.972 1.00 77.75 93 MET A O 1
ATOM 741 N N . PHE A 1 94 ? -21.634 -6.788 16.590 1.00 72.75 94 PHE A N 1
ATOM 742 C CA . PHE A 1 94 ? -21.958 -8.124 17.106 1.00 72.75 94 PHE A CA 1
ATOM 743 C C . PHE A 1 94 ? -22.125 -8.173 18.639 1.00 72.75 94 PHE A C 1
ATOM 745 O O . PHE A 1 94 ? -22.893 -8.969 19.176 1.00 72.75 94 PHE A O 1
ATOM 752 N N . THR A 1 95 ? -21.398 -7.329 19.376 1.00 72.88 95 THR A N 1
ATOM 753 C CA . THR A 1 95 ? -21.474 -7.258 20.844 1.00 72.88 95 THR A CA 1
ATOM 754 C C . THR A 1 95 ? -22.710 -6.492 21.308 1.00 72.88 95 THR A C 1
ATOM 756 O O . THR A 1 95 ? -23.285 -6.849 22.338 1.00 72.88 95 THR A O 1
ATOM 759 N N . ASN A 1 96 ? -23.149 -5.478 20.553 1.00 68.50 96 ASN A N 1
ATOM 760 C CA . ASN A 1 96 ? -24.303 -4.661 20.915 1.00 68.50 96 ASN A CA 1
ATOM 761 C C . ASN A 1 96 ? -25.579 -5.496 21.020 1.00 68.50 96 ASN A C 1
ATOM 763 O O . ASN A 1 96 ? -26.339 -5.296 21.957 1.00 68.50 96 ASN A O 1
ATOM 767 N N . ASP A 1 97 ? -25.771 -6.484 20.145 1.00 70.88 97 ASP A N 1
ATOM 768 C CA . ASP A 1 97 ? -26.948 -7.359 20.196 1.00 70.88 97 ASP A CA 1
ATOM 769 C C . ASP A 1 97 ? -27.047 -8.099 21.542 1.00 70.88 97 ASP A C 1
ATOM 7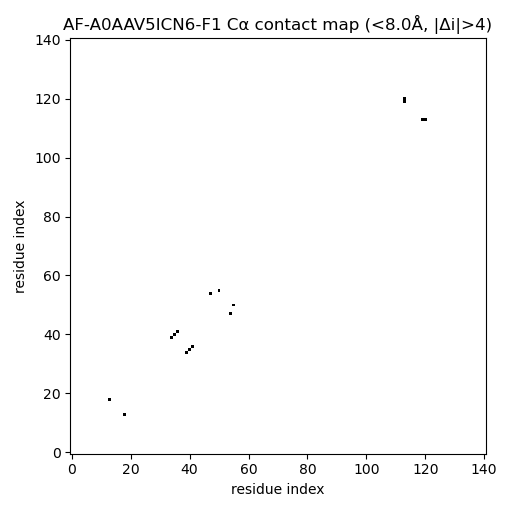71 O O . ASP A 1 97 ? -28.101 -8.126 22.179 1.00 70.88 97 ASP A O 1
ATOM 775 N N . ARG A 1 98 ? -25.917 -8.612 22.051 1.00 70.62 98 ARG A N 1
ATOM 776 C CA . ARG A 1 98 ? -25.873 -9.294 23.353 1.00 70.62 98 ARG A CA 1
ATOM 777 C C . ARG A 1 98 ? -25.955 -8.332 24.539 1.00 70.62 98 ARG A C 1
ATOM 779 O O . ARG A 1 98 ? -26.488 -8.696 25.588 1.00 70.62 98 ARG A O 1
ATOM 786 N N . LEU A 1 99 ? -25.407 -7.123 24.411 1.00 76.38 99 LEU A N 1
ATOM 787 C CA . LEU A 1 99 ? -25.530 -6.102 25.454 1.00 76.38 99 LEU A CA 1
ATOM 788 C C . LEU A 1 99 ? -26.961 -5.573 25.557 1.00 76.38 99 LEU A C 1
ATOM 790 O O . LEU A 1 99 ? -27.462 -5.435 26.670 1.00 76.38 99 LEU A O 1
ATOM 794 N N . MET A 1 100 ? -27.634 -5.345 24.430 1.00 82.56 100 MET A N 1
ATOM 795 C CA . MET A 1 100 ? -29.025 -4.896 24.390 1.00 82.56 100 MET A CA 1
ATOM 796 C C . MET A 1 100 ? -29.960 -5.929 25.025 1.00 82.56 100 MET A C 1
ATOM 798 O O . MET A 1 100 ? -30.786 -5.555 25.854 1.00 82.56 100 MET A O 1
ATOM 802 N N . GLU A 1 101 ? -29.749 -7.224 24.767 1.00 84.44 101 GLU A N 1
ATOM 803 C CA . GLU A 1 101 ? -30.505 -8.307 25.415 1.00 84.44 101 GLU A CA 1
ATOM 804 C C . GLU A 1 101 ? -30.354 -8.284 26.950 1.00 84.44 101 GLU A C 1
ATOM 806 O O . GLU A 1 101 ? -31.330 -8.412 27.693 1.00 84.44 101 GLU A O 1
ATOM 811 N N . LYS A 1 102 ? -29.131 -8.064 27.459 1.00 85.62 102 LYS A N 1
ATOM 812 C CA . LYS A 1 102 ? -28.881 -7.958 28.908 1.00 85.62 102 LYS A CA 1
ATOM 813 C C . LYS A 1 102 ? -29.462 -6.693 29.527 1.00 85.62 102 LYS A C 1
ATOM 815 O O . LYS A 1 102 ? -29.943 -6.746 30.660 1.00 85.62 102 LYS A O 1
ATOM 820 N N . VAL A 1 103 ? -29.437 -5.577 28.804 1.00 88.38 103 VAL A N 1
ATOM 821 C CA . VAL A 1 103 ? -30.063 -4.322 29.236 1.00 88.38 103 VAL A CA 1
ATOM 822 C C . VAL A 1 103 ? -31.584 -4.481 29.315 1.00 88.38 103 VAL A C 1
ATOM 824 O O . VAL A 1 103 ? -32.177 -4.071 30.314 1.00 88.38 103 VAL A O 1
ATOM 827 N N . GLU A 1 104 ? -32.214 -5.140 28.340 1.00 91.06 104 GLU A N 1
ATOM 828 C CA . GLU A 1 104 ? -33.650 -5.447 28.377 1.00 91.06 104 GLU A CA 1
ATOM 829 C C . GLU A 1 104 ? -34.020 -6.397 29.523 1.00 91.06 104 GLU A C 1
ATOM 831 O O . GLU A 1 104 ? -34.987 -6.135 30.242 1.00 91.06 104 GLU A O 1
ATOM 836 N N . GLU A 1 105 ? -33.224 -7.445 29.768 1.00 93.44 105 GLU A N 1
ATOM 837 C CA . GLU A 1 105 ? -33.440 -8.380 30.881 1.00 93.44 105 GLU A CA 1
ATOM 838 C C . GLU A 1 105 ? -33.406 -7.660 32.243 1.00 93.44 105 GLU A C 1
ATOM 840 O O . GLU A 1 105 ? -34.260 -7.884 33.108 1.00 93.44 105 GLU A O 1
ATOM 845 N N . LEU A 1 106 ? -32.428 -6.770 32.443 1.00 91.38 106 LEU A N 1
ATOM 846 C CA . LEU A 1 106 ? -32.296 -5.982 33.669 1.00 91.38 106 LEU A CA 1
ATOM 847 C C . LEU A 1 106 ? -33.435 -4.975 33.827 1.00 91.38 106 LEU A C 1
ATOM 849 O O . LEU A 1 106 ? -33.986 -4.855 34.921 1.00 91.38 106 LEU A O 1
ATOM 853 N N . ASN A 1 107 ? -33.821 -4.291 32.749 1.00 91.94 107 ASN A N 1
ATOM 854 C CA . ASN A 1 107 ? -34.929 -3.341 32.772 1.00 91.94 107 ASN A CA 1
ATOM 855 C C . ASN A 1 107 ? -36.257 -4.036 33.118 1.00 91.94 107 ASN A C 1
ATOM 857 O O . ASN A 1 107 ? -37.057 -3.521 33.902 1.00 91.94 107 ASN A O 1
ATOM 861 N N . PHE A 1 108 ? -36.478 -5.248 32.602 1.00 93.00 108 PHE A N 1
ATOM 862 C CA . PHE A 1 108 ? -37.646 -6.053 32.949 1.00 93.00 108 PHE A CA 1
ATOM 863 C C . PHE A 1 108 ? -37.643 -6.471 34.426 1.00 93.00 108 PHE A C 1
ATOM 865 O O . PHE A 1 108 ? -38.649 -6.302 35.121 1.00 93.00 108 PHE A O 1
ATOM 872 N N . LYS A 1 109 ? -36.503 -6.953 34.944 1.00 90.69 109 LYS A N 1
ATOM 873 C CA . LYS A 1 109 ? -36.358 -7.296 36.369 1.00 90.69 109 LYS A CA 1
ATOM 874 C C . LYS A 1 109 ? -36.596 -6.084 37.264 1.00 90.69 109 LYS A C 1
ATOM 876 O O . LYS A 1 109 ? -37.328 -6.196 38.245 1.00 90.69 109 LYS A O 1
ATOM 881 N N . LEU A 1 110 ? -36.050 -4.926 36.903 1.00 87.94 110 LEU A N 1
ATOM 882 C CA . LEU A 1 110 ? -36.236 -3.687 37.652 1.00 87.94 110 LEU A CA 1
ATOM 883 C C . LEU A 1 110 ? -37.713 -3.271 37.698 1.00 87.94 110 LEU A C 1
ATOM 885 O O . LEU A 1 110 ? -38.241 -3.031 38.782 1.00 87.94 110 LEU A O 1
ATOM 889 N N . ASN A 1 111 ? -38.403 -3.277 36.553 1.00 86.00 111 ASN A N 1
ATOM 890 C CA . ASN A 1 111 ? -39.837 -2.982 36.493 1.00 86.00 111 ASN A CA 1
ATOM 891 C C . ASN A 1 111 ? -40.667 -3.965 37.328 1.00 86.00 111 ASN A C 1
ATOM 893 O O . ASN A 1 111 ? -41.595 -3.556 38.022 1.00 86.00 111 ASN A O 1
ATOM 897 N N . SER A 1 112 ? -40.316 -5.253 37.318 1.00 87.44 112 SER A N 1
ATOM 898 C CA . SER A 1 112 ? -41.021 -6.253 38.127 1.00 87.44 112 SER A CA 1
ATOM 899 C C . SER A 1 112 ? -40.865 -6.016 39.637 1.00 87.44 112 SER A C 1
ATOM 901 O O . SER A 1 112 ? -41.830 -6.177 40.381 1.00 87.44 112 SER A O 1
ATOM 903 N N . ILE A 1 113 ? -39.687 -5.569 40.091 1.00 84.81 113 ILE A N 1
ATOM 904 C CA . ILE A 1 113 ? -39.424 -5.243 41.502 1.00 84.81 113 ILE A CA 1
ATOM 905 C C . ILE A 1 113 ? -40.177 -3.974 41.911 1.00 84.81 113 ILE A C 1
ATOM 907 O O . ILE A 1 113 ? -40.772 -3.940 42.986 1.00 84.81 113 ILE A O 1
ATOM 911 N N . ILE A 1 114 ? -40.199 -2.959 41.042 1.00 81.12 114 ILE A N 1
ATOM 912 C CA . ILE A 1 114 ? -40.948 -1.714 41.265 1.00 81.12 114 ILE A CA 1
ATOM 913 C C . ILE A 1 114 ? -42.444 -2.002 41.442 1.00 81.12 114 ILE A C 1
ATOM 915 O O . ILE A 1 114 ? -43.066 -1.460 42.350 1.00 81.12 114 ILE A O 1
ATOM 919 N N . LEU A 1 115 ? -43.018 -2.894 40.628 1.00 79.56 115 LEU A N 1
ATOM 920 C CA . LEU A 1 115 ? -44.429 -3.278 40.744 1.00 79.56 115 LEU A CA 1
ATOM 921 C C . LEU A 1 115 ? -44.719 -4.131 41.986 1.00 79.56 115 LEU A C 1
ATOM 923 O O . LEU A 1 115 ? -45.804 -4.038 42.557 1.00 79.56 115 LEU A O 1
ATOM 927 N N . ALA A 1 116 ? -43.768 -4.968 42.405 1.00 81.44 116 ALA A N 1
ATOM 928 C CA . ALA A 1 116 ? -43.928 -5.835 43.569 1.00 81.44 116 ALA A CA 1
ATOM 929 C C . ALA A 1 116 ? -43.794 -5.084 44.907 1.00 81.44 116 ALA A C 1
ATOM 931 O O . ALA A 1 116 ? -44.288 -5.570 45.926 1.00 81.44 116 ALA A O 1
ATOM 932 N N . ILE A 1 117 ? -43.130 -3.922 44.923 1.00 79.25 117 ILE A N 1
ATOM 933 C CA . ILE A 1 117 ? -42.809 -3.182 46.147 1.00 79.25 117 ILE A CA 1
ATOM 934 C C . ILE A 1 117 ? -43.315 -1.728 46.042 1.00 79.25 117 ILE A C 1
ATOM 936 O O . ILE A 1 117 ? -42.593 -0.861 45.548 1.00 79.25 117 ILE A O 1
ATOM 940 N N . PRO A 1 118 ? -44.503 -1.401 46.594 1.00 73.25 118 PRO A N 1
ATOM 941 C CA . PRO A 1 118 ? -45.043 -0.033 46.585 1.00 73.25 118 PRO A CA 1
ATOM 942 C C . PRO A 1 118 ? -44.209 0.965 47.413 1.00 73.25 118 PRO A C 1
ATOM 944 O O . PRO A 1 118 ? -44.395 2.177 47.314 1.00 73.25 118 PRO A O 1
ATOM 947 N N . GLU A 1 119 ? -43.283 0.478 48.244 1.00 71.50 119 GLU A N 1
ATOM 948 C CA . GLU A 1 119 ? -42.358 1.315 49.015 1.00 71.50 119 GLU A CA 1
ATOM 949 C C . GLU A 1 119 ? -41.234 1.913 48.144 1.00 71.50 119 GLU A C 1
ATOM 951 O O . GLU A 1 119 ? -40.810 3.047 48.377 1.00 71.50 119 GLU A O 1
ATOM 956 N N . ALA A 1 120 ? -40.807 1.205 47.089 1.00 74.19 120 ALA A N 1
ATOM 957 C CA . ALA A 1 120 ? -39.777 1.676 46.161 1.00 74.19 120 ALA A CA 1
ATOM 958 C C . ALA A 1 120 ? -40.274 2.854 45.308 1.00 74.19 120 ALA A C 1
ATOM 960 O O . ALA A 1 120 ? -39.536 3.813 45.085 1.00 74.19 120 ALA A O 1
ATOM 961 N N . GLU A 1 121 ? -41.548 2.832 44.900 1.00 75.06 121 GLU A N 1
ATOM 962 C CA . GLU A 1 121 ? -42.185 3.946 44.189 1.00 75.06 121 GLU A CA 1
ATOM 963 C C . GLU A 1 121 ? -42.210 5.218 45.051 1.00 75.06 121 GLU A C 1
ATOM 965 O O . GLU A 1 121 ? -41.874 6.304 44.578 1.00 75.06 121 GLU A O 1
ATOM 970 N N . ARG A 1 122 ? -42.527 5.096 46.349 1.00 78.06 122 ARG A N 1
ATOM 971 C CA . ARG A 1 122 ? -42.495 6.246 47.265 1.00 78.06 122 ARG A CA 1
ATOM 972 C C . ARG A 1 122 ? -41.085 6.778 47.485 1.00 78.06 122 ARG A C 1
ATOM 974 O O . ARG A 1 122 ? -40.916 7.995 47.520 1.00 78.06 122 ARG A O 1
ATOM 981 N N . MET A 1 123 ? -40.091 5.899 47.613 1.00 77.94 123 MET A N 1
ATOM 982 C CA . MET A 1 123 ? -38.692 6.310 47.755 1.00 77.94 123 MET A CA 1
ATOM 983 C C . MET A 1 123 ? -38.207 7.062 46.505 1.00 77.94 123 MET A C 1
ATOM 985 O O . MET A 1 123 ? -37.635 8.142 46.628 1.00 77.94 123 MET A O 1
ATOM 989 N N . TYR A 1 124 ? -38.540 6.566 45.308 1.00 77.69 124 TYR A N 1
ATOM 990 C CA . TYR A 1 124 ? -38.234 7.231 44.038 1.00 77.69 124 TYR A CA 1
ATOM 991 C C . TYR A 1 124 ? -38.911 8.604 43.912 1.00 77.69 124 TYR A C 1
ATOM 993 O O . TYR A 1 124 ? -38.285 9.577 43.495 1.00 77.69 124 TYR A O 1
ATOM 1001 N N . LEU A 1 125 ? -40.186 8.722 44.295 1.00 84.94 125 LEU A N 1
ATOM 1002 C CA . LEU A 1 125 ? -40.898 10.003 44.277 1.00 84.94 125 LEU A CA 1
ATOM 1003 C C . LEU A 1 125 ? -40.303 11.009 45.274 1.00 84.94 125 LEU A C 1
ATOM 1005 O O . LEU A 1 125 ? -40.203 12.191 44.948 1.00 84.94 125 LEU A O 1
ATOM 1009 N N . LEU A 1 126 ? -39.863 10.551 46.451 1.00 85.88 126 LEU A N 1
ATOM 1010 C CA . LEU A 1 126 ? -39.168 11.386 47.435 1.00 85.88 126 LEU A CA 1
ATOM 1011 C C . LEU A 1 126 ? -37.802 11.866 46.926 1.00 85.88 126 LEU A C 1
ATOM 1013 O O . LEU A 1 126 ? -37.471 13.039 47.100 1.00 85.88 126 LEU A O 1
ATOM 1017 N N . GLU A 1 127 ? -37.020 10.997 46.281 1.00 86.38 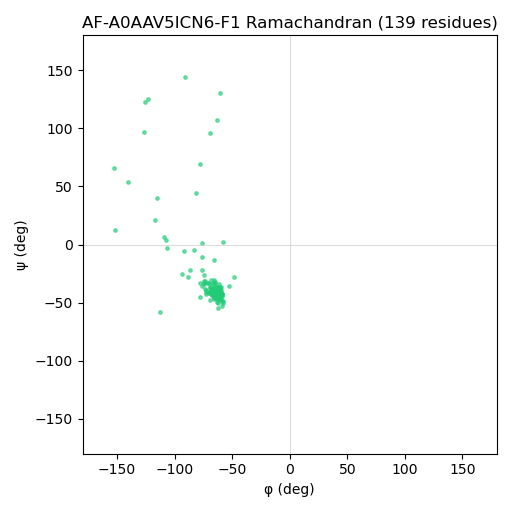127 GLU A N 1
ATOM 1018 C CA . GLU A 1 127 ? -35.755 11.382 45.641 1.00 86.38 127 GLU A CA 1
ATOM 1019 C C . GLU A 1 127 ? -35.978 12.356 44.484 1.00 86.38 127 GLU A C 1
ATOM 1021 O O . GLU A 1 127 ? -35.294 13.372 44.395 1.00 86.38 127 GLU A O 1
ATOM 1026 N N . LYS A 1 128 ? -36.989 12.115 43.646 1.00 87.12 128 LYS A N 1
ATOM 1027 C CA . LYS A 1 128 ? -37.362 13.010 42.547 1.00 87.12 128 LYS A CA 1
ATOM 1028 C C . LYS A 1 128 ? -37.806 14.385 43.046 1.00 87.12 128 LYS A C 1
ATOM 1030 O O . LYS A 1 128 ? -37.465 15.395 42.435 1.00 87.12 128 LYS A O 1
ATOM 1035 N N . GLU A 1 129 ? -38.553 14.451 44.148 1.00 87.62 129 GLU A N 1
ATOM 1036 C CA . GLU A 1 129 ? -38.897 15.727 44.780 1.00 87.62 129 GLU A CA 1
ATOM 1037 C C . GLU A 1 129 ? -37.680 16.438 45.376 1.00 87.62 129 GLU A C 1
ATOM 1039 O O . GLU A 1 129 ? -37.588 17.661 45.260 1.00 87.62 129 GLU A O 1
ATOM 1044 N N . LYS A 1 130 ? -36.745 15.704 45.996 1.00 87.88 130 LYS A N 1
ATOM 1045 C CA . LYS A 1 130 ? -35.487 16.274 46.501 1.00 87.88 130 LYS A CA 1
ATOM 1046 C C . LYS A 1 130 ? -34.630 16.833 45.369 1.00 87.88 130 LYS A C 1
ATOM 1048 O O . LYS A 1 130 ? -34.278 18.003 45.439 1.00 87.88 130 LYS A O 1
ATOM 1053 N N . ALA A 1 131 ? -34.408 16.060 44.307 1.00 86.75 131 ALA A N 1
ATOM 1054 C CA . ALA A 1 131 ? -33.653 16.489 43.133 1.00 86.75 131 ALA A CA 1
ATOM 1055 C C . ALA A 1 131 ? -34.285 17.726 42.478 1.00 86.75 131 ALA A C 1
ATOM 1057 O O . ALA A 1 131 ? -33.607 18.704 42.192 1.00 86.75 131 ALA A O 1
ATOM 1058 N N . LYS A 1 132 ? -35.617 17.750 42.331 1.00 85.44 132 LYS A N 1
ATOM 1059 C CA . LYS A 1 132 ? -36.329 18.917 41.791 1.00 85.44 132 LYS A CA 1
ATOM 1060 C C . LYS A 1 132 ? -36.220 20.152 42.697 1.00 85.44 132 LYS A C 1
ATOM 1062 O O . LYS A 1 132 ? -36.228 21.274 42.195 1.00 85.44 132 LYS A O 1
ATOM 1067 N N . LYS A 1 133 ? -36.149 19.970 44.021 1.00 83.00 133 LYS A N 1
ATOM 1068 C CA . LYS A 1 133 ? -35.911 21.060 44.985 1.00 83.00 133 LYS A CA 1
ATOM 1069 C C . LYS A 1 133 ? -34.463 21.549 44.956 1.00 83.00 133 LYS A C 1
ATOM 1071 O O . LYS A 1 133 ? -34.264 22.754 45.039 1.00 83.00 133 LYS A O 1
ATOM 1076 N N . GLU A 1 134 ? -33.489 20.657 44.798 1.00 81.38 134 GLU A N 1
ATOM 1077 C CA . GLU A 1 134 ? -32.079 21.007 44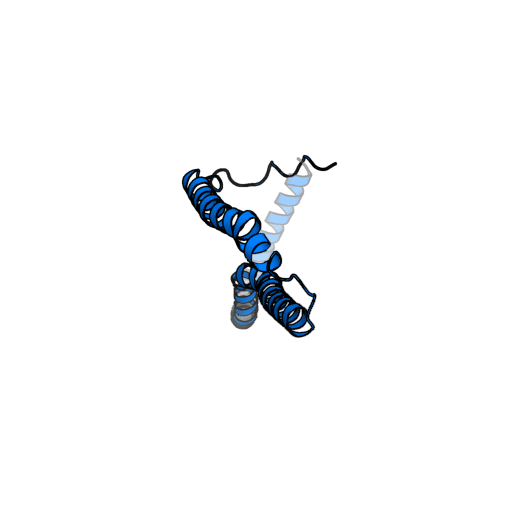.573 1.00 81.38 134 GLU A CA 1
ATOM 1078 C C . GLU A 1 134 ? -31.907 21.792 43.272 1.00 81.38 134 GLU A C 1
ATOM 1080 O O . GLU A 1 134 ? -31.393 22.904 43.309 1.00 81.38 134 GLU A O 1
ATOM 1085 N N . GLU A 1 135 ? -32.458 21.311 42.156 1.00 80.56 135 GLU A N 1
ATOM 1086 C CA . GLU A 1 135 ? -32.421 22.023 40.871 1.00 80.56 135 GLU A CA 1
ATOM 1087 C C . GLU A 1 135 ? -33.116 23.394 40.938 1.00 80.56 135 GLU A C 1
ATOM 1089 O O . GLU A 1 135 ? -32.684 24.355 40.301 1.00 80.56 135 GLU A O 1
ATOM 1094 N N . ALA A 1 136 ? -34.213 23.513 41.694 1.00 79.69 136 ALA A N 1
ATOM 1095 C CA . ALA A 1 136 ? -34.889 24.792 41.904 1.00 79.69 136 ALA A CA 1
ATOM 1096 C C . ALA A 1 136 ? -34.083 25.741 42.809 1.00 79.69 136 ALA A C 1
ATOM 1098 O O . ALA A 1 136 ? -34.125 26.950 42.592 1.00 79.69 136 ALA A O 1
ATOM 1099 N N . SER A 1 137 ? -33.345 25.203 43.784 1.00 74.81 137 SER A N 1
ATOM 1100 C CA . SER A 1 137 ? -32.457 25.960 44.671 1.00 74.81 137 SER A CA 1
ATOM 1101 C C . SER A 1 137 ? -31.195 26.436 43.950 1.00 74.81 137 SER A C 1
ATOM 1103 O O . SER A 1 137 ? -30.769 27.563 44.174 1.00 74.81 137 SER A O 1
ATOM 1105 N N . GLU A 1 138 ? -30.615 25.622 43.065 1.00 74.44 138 GLU A N 1
ATOM 1106 C CA . GLU A 1 138 ? -29.458 25.999 42.240 1.00 74.44 138 GLU A CA 1
ATOM 1107 C C . GLU A 1 138 ? -29.809 27.054 41.187 1.00 74.44 138 GLU A C 1
ATOM 1109 O O . GLU A 1 138 ? -28.980 27.888 40.852 1.00 74.44 138 GLU A O 1
ATOM 1114 N N . ARG A 1 139 ? -31.051 27.070 40.685 1.00 67.69 139 ARG A N 1
ATOM 1115 C CA . ARG A 1 139 ? -31.535 28.124 39.772 1.00 67.69 139 ARG A CA 1
ATOM 1116 C C . ARG A 1 139 ? -31.865 29.449 40.471 1.00 67.69 139 ARG A C 1
ATOM 1118 O O . ARG A 1 139 ? -32.154 30.426 39.781 1.00 67.69 139 ARG A O 1
ATOM 1125 N N . GLN A 1 140 ? -31.905 29.469 41.803 1.00 57.78 140 GLN A N 1
ATOM 1126 C CA . GLN A 1 140 ? -32.209 30.652 42.619 1.00 57.78 140 GLN A CA 1
ATOM 1127 C C . GLN A 1 140 ? -30.972 31.245 43.325 1.00 57.78 140 GLN A C 1
ATOM 1129 O O . GLN A 1 140 ? -31.114 32.281 43.978 1.00 57.78 140 GLN A O 1
ATOM 1134 N N . ALA A 1 141 ? -29.795 30.624 43.183 1.00 51.62 141 ALA A N 1
ATOM 1135 C CA . ALA A 1 141 ? -28.490 31.129 43.626 1.00 51.62 141 ALA A CA 1
ATOM 1136 C C . ALA A 1 141 ? -27.706 31.734 42.449 1.00 51.62 141 ALA A C 1
ATOM 1138 O O . ALA A 1 141 ? -26.924 32.678 42.702 1.00 51.62 141 ALA A O 1
#

Mean predicted aligned error: 16.82 Å

Organism: NCBI:txid152421

Sequence (141 aa):
MVEKDKADLPAGEFREEKLRKARTWIIKWGLGFTILIVILWPLLTLPAGEFNLGYFTFWAVISVAWGTIGSAVIIALPLVESWEIINDVCLGMFTNDRLMEKVEELNFKLNSIILAIPEAERMYLLEKEKAKKEEASERQA

InterPro domains:
  IPR031155 Urea active transporter [PTHR46154] (11-134)

Radius of gyration: 33.6 Å; Cα contacts (8 Å, |Δi|>4): 8; chains: 1; bounding box: 68×40×82 Å

Secondary structure (DSSP, 8-state):
-----SS-S-TTS--HHHHHHHHHHHHHHHHHHHHIIIIIHHHHHTT-SS--HHHHHHHHHHHHHHHHHHHHHHHHHHHHHTHHHHHHHHHHHHHHHHHHHHHHHHHHHHHHHHHH-HHHHHHHHHHHHHHHHHHHHHTT-

pLDDT: mean 78.42, std 13.15, range [39.03, 95.75]

Foldseek 3Di:
DPDPPPPDDPPPPPPVVVVVVVVVVCCVVVVVVCCCVVPVVVVLVVVCPDDDPVSVVVVVVVVVVVVVVVVCCVVVVVVVVCVVVVVCVVVVVVVVVVVVVVVVVVVVVVVVVCVVDVVVVVVVVVVVVVVVVVVVVVVVD

Solvent-accessible surface area (backbone atoms only — not comparable to full-atom values): 8189 Å² total; per-residue (Å²): 144,86,83,83,87,81,82,86,68,72,88,76,74,76,43,64,67,60,55,51,50,52,50,52,51,49,50,57,52,48,51,53,50,47,48,41,59,70,48,51,44,51,62,70,56,64,77,56,84,65,90,46,71,70,60,54,51,52,53,51,52,49,51,50,54,52,49,52,54,50,51,51,48,67,56,44,52,61,48,62,71,44,42,63,59,53,47,51,51,54,51,45,59,64,46,46,60,61,49,51,52,52,52,50,53,49,51,52,52,50,53,53,50,46,73,74,32,74,63,54,54,52,52,51,53,52,50,51,51,49,51,53,48,50,57,54,51,64,74,73,109